Protein AF-A0A0Q4LDJ1-F1 (afdb_monomer)

Sequence (112 aa):
MRDAYGSGPLLEAIFQREPPQTLNAAVLAHIRARHAVDAANAENLIAAREPSPNEQYRLPPETLGYMLRGVFDGWRRAMDFTELAILTLGDRRLTPQARELLIASLERNVPA

pLDDT: mean 78.69, std 12.45, range [36.59, 90.88]

Nearest PDB structures (foldseek):
  4ijj-assembly1_A  TM=5.729E-01  e=2.687E+00  Pseudomonas aeruginosa UCBPP-PA14
  4j2c-assembly2_C  TM=2.439E-01  e=2.998E+00  Homo sapiens

Radius of gyration: 17.82 Å; Cα contacts (8 Å, |Δi|>4): 47; chains: 1; bounding box: 40×31×54 Å

Secondary structure (DSSP, 8-state):
---S-THHHHHHHHHTTSS--HHHHHHHHHHHHHHHHHHHHHHHHHHTTS--S-GGGSPPHHHHHHHHHHHHHHHHHHHHHHHHHHHHHSGGGS-HHHHHHHHHHHHHH---

Foldseek 3Di:
DDDPPVVLVVLCVLQVPDPNDVVSVVLSVVLVVLVVVLVVLVVVLVVLPPDDPDPVSNDDPVVNVVSVVVSVVSVLVSLLSVLVCCCPRSVVVDDPVRNVVSVVVNVVSPDD

Mean predicted aligned error: 8.94 Å

Solvent-accessible surface area (backbone atoms only — not comparable to full-atom values): 6724 Å² total; per-residue (Å²): 139,76,85,89,58,70,62,60,66,52,50,49,62,59,57,63,83,53,81,86,46,71,63,53,56,50,51,53,50,49,53,53,54,49,53,52,54,53,49,53,53,51,51,53,55,51,62,64,64,55,88,61,96,48,74,89,72,59,67,52,70,66,58,51,52,50,52,51,50,54,50,53,59,49,51,52,55,53,47,53,53,50,49,50,48,44,56,72,72,24,46,95,77,50,52,75,67,60,48,51,55,47,53,57,50,48,67,72,64,59,82,130

Structure (mmCIF, N/CA/C/O backbone):
data_AF-A0A0Q4LDJ1-F1
#
_entry.id   AF-A0A0Q4LDJ1-F1
#
loop_
_atom_site.group_PDB
_atom_site.id
_atom_site.type_symbol
_atom_site.label_atom_id
_atom_site.label_alt_id
_atom_site.label_comp_id
_atom_site.label_asym_id
_atom_site.label_entity_id
_atom_site.label_seq_id
_atom_site.pdbx_PDB_ins_code
_atom_site.Cartn_x
_atom_site.Cartn_y
_atom_site.Cartn_z
_atom_site.occupancy
_atom_site.B_iso_or_equiv
_atom_site.auth_seq_id
_atom_site.auth_comp_id
_atom_site.auth_asym_id
_atom_site.auth_atom_id
_atom_site.pdbx_PDB_model_num
ATOM 1 N N . MET A 1 1 ? 7.739 21.309 -4.168 1.00 36.59 1 MET A N 1
ATOM 2 C CA . MET A 1 1 ? 8.003 20.048 -3.450 1.00 36.59 1 MET A CA 1
ATOM 3 C C . MET A 1 1 ? 6.708 19.691 -2.741 1.00 36.59 1 MET A C 1
ATOM 5 O O . MET A 1 1 ? 6.356 20.356 -1.782 1.00 36.59 1 MET A O 1
ATOM 9 N N . ARG A 1 2 ? 5.897 18.842 -3.377 1.00 37.56 2 ARG A N 1
ATOM 10 C CA . ARG A 1 2 ? 4.488 18.589 -3.038 1.00 37.56 2 ARG A CA 1
ATOM 11 C C . ARG A 1 2 ? 4.438 17.360 -2.131 1.00 37.56 2 ARG A C 1
ATOM 13 O O . ARG A 1 2 ? 5.145 16.397 -2.409 1.00 37.56 2 ARG A O 1
ATOM 20 N N . ASP A 1 3 ? 3.655 17.434 -1.066 1.00 40.31 3 ASP A N 1
ATOM 21 C CA . ASP A 1 3 ? 3.592 16.473 0.036 1.00 40.31 3 ASP A CA 1
ATOM 22 C C . ASP A 1 3 ? 3.364 15.023 -0.421 1.00 40.31 3 ASP A C 1
ATOM 24 O O . ASP A 1 3 ? 2.236 14.572 -0.586 1.00 40.31 3 ASP A O 1
ATOM 28 N N . ALA A 1 4 ? 4.448 14.263 -0.572 1.00 41.94 4 ALA A N 1
ATOM 29 C CA . ALA A 1 4 ? 4.407 12.804 -0.685 1.00 41.94 4 ALA A CA 1
ATOM 30 C C . ALA A 1 4 ? 4.309 12.107 0.694 1.00 41.94 4 ALA A C 1
ATOM 32 O O . ALA A 1 4 ? 4.333 10.885 0.775 1.00 41.94 4 ALA A O 1
ATOM 33 N N . TYR A 1 5 ? 4.198 12.871 1.791 1.00 47.28 5 TYR A N 1
ATOM 34 C CA . TYR A 1 5 ? 4.435 12.387 3.160 1.00 47.28 5 TYR A CA 1
ATOM 35 C C . TYR A 1 5 ? 3.277 12.598 4.151 1.00 47.28 5 TYR A C 1
ATOM 37 O O . TYR A 1 5 ? 3.444 12.346 5.342 1.00 47.28 5 TYR A O 1
ATOM 45 N N . GLY A 1 6 ? 2.087 13.010 3.699 1.00 48.94 6 GLY A N 1
ATOM 46 C CA . GLY A 1 6 ? 0.969 13.348 4.597 1.00 48.94 6 GLY A CA 1
ATOM 47 C C . GLY A 1 6 ? 0.438 12.190 5.459 1.00 48.94 6 GLY A C 1
ATOM 48 O O . GLY A 1 6 ? -0.067 12.419 6.556 1.00 48.94 6 GLY A O 1
ATOM 49 N N . SER A 1 7 ? 0.591 10.941 5.011 1.00 57.72 7 SER A N 1
ATOM 50 C CA . SER A 1 7 ? 0.033 9.776 5.714 1.00 57.72 7 SER A CA 1
ATOM 51 C C . SER A 1 7 ? 0.856 9.339 6.928 1.00 57.72 7 SER A C 1
ATOM 53 O O . SER A 1 7 ? 0.29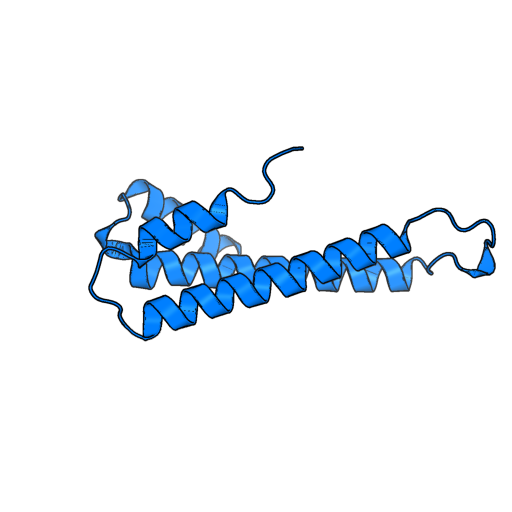6 8.819 7.887 1.00 57.72 7 SER A O 1
ATOM 55 N N . GLY A 1 8 ? 2.175 9.556 6.925 1.00 66.88 8 GLY A N 1
ATOM 56 C CA . GLY A 1 8 ? 3.063 9.108 8.007 1.00 66.88 8 GLY A CA 1
ATOM 57 C C . GLY A 1 8 ? 2.734 9.738 9.371 1.00 66.88 8 GLY A C 1
ATOM 58 O O . GLY A 1 8 ? 2.481 9.000 10.325 1.00 66.88 8 GLY A O 1
ATOM 59 N N . PRO A 1 9 ? 2.656 11.080 9.462 1.00 75.44 9 PRO A N 1
ATOM 60 C CA . PRO A 1 9 ? 2.317 11.781 10.702 1.00 75.44 9 PRO A CA 1
ATOM 61 C C . PRO A 1 9 ? 0.908 11.454 11.212 1.00 75.44 9 PRO A C 1
ATOM 63 O O . PRO A 1 9 ? 0.685 11.357 12.419 1.00 75.44 9 PRO A O 1
ATOM 66 N N . LEU A 1 10 ? -0.047 11.255 10.296 1.00 76.94 10 LEU A N 1
ATOM 67 C CA . LEU A 1 10 ? -1.425 10.914 10.641 1.00 76.94 10 LEU A CA 1
ATOM 68 C C . LEU A 1 10 ? -1.535 9.494 11.210 1.00 76.94 10 LEU A C 1
ATOM 70 O O . LEU A 1 10 ? -2.183 9.299 12.237 1.00 76.94 10 LEU A O 1
ATOM 74 N N . LEU A 1 11 ? -0.879 8.511 10.583 1.00 75.19 11 LEU A N 1
ATOM 75 C CA . LEU A 1 11 ? -0.851 7.137 11.085 1.00 75.19 11 LEU A CA 1
ATOM 76 C C . LEU A 1 11 ? -0.218 7.092 12.478 1.00 75.19 11 LEU A C 1
ATOM 78 O O . LEU A 1 11 ? -0.797 6.528 13.401 1.00 75.19 11 LEU A O 1
ATOM 82 N N . GLU A 1 12 ? 0.917 7.755 12.682 1.00 77.31 12 GLU A N 1
ATOM 83 C CA . GLU A 1 12 ? 1.537 7.835 14.007 1.00 77.31 12 GLU A CA 1
ATOM 84 C C . GLU A 1 12 ? 0.580 8.367 15.079 1.00 77.31 12 GLU A C 1
ATOM 86 O O . GLU A 1 12 ? 0.436 7.746 16.135 1.00 77.31 12 GLU A O 1
ATOM 91 N N . ALA A 1 13 ? -0.152 9.442 14.785 1.00 78.38 13 ALA A N 1
ATOM 92 C CA . ALA A 1 13 ? -1.148 9.990 15.700 1.00 78.38 13 ALA A CA 1
ATOM 93 C C . ALA A 1 13 ? -2.295 9.001 16.003 1.00 78.38 13 ALA A C 1
ATOM 95 O O . ALA A 1 13 ? -2.759 8.922 17.146 1.00 78.38 13 ALA A O 1
ATOM 96 N N . ILE A 1 14 ? -2.729 8.215 15.010 1.00 75.31 14 ILE A N 1
ATOM 97 C CA . ILE A 1 14 ? -3.764 7.182 15.173 1.00 75.31 14 ILE A CA 1
ATOM 98 C C . ILE A 1 14 ? -3.279 6.036 16.065 1.00 75.31 14 ILE A C 1
ATOM 100 O O . ILE A 1 14 ? -4.096 5.481 16.793 1.00 75.31 14 ILE A O 1
ATOM 104 N N . PHE A 1 15 ? -1.983 5.711 16.086 1.00 74.12 15 PHE A N 1
ATOM 105 C CA . PHE A 1 15 ? -1.453 4.523 16.771 1.00 74.12 15 PHE A CA 1
ATOM 106 C C . PHE A 1 15 ? -0.737 4.796 18.113 1.00 74.12 15 PHE A C 1
ATOM 108 O O . PHE A 1 15 ? -0.682 3.897 18.952 1.00 74.12 15 PHE A O 1
ATOM 115 N N . GLN A 1 16 ? -0.240 6.013 18.377 1.00 70.69 16 GLN A N 1
ATOM 116 C CA . GLN A 1 16 ? 0.614 6.324 19.546 1.00 70.69 16 GLN A CA 1
ATOM 117 C C . GLN A 1 16 ? -0.121 6.640 20.868 1.00 70.69 16 GLN A C 1
ATOM 119 O O . GLN A 1 16 ? 0.511 6.706 21.917 1.00 70.69 16 GLN A O 1
ATOM 124 N N . ARG A 1 17 ? -1.444 6.858 20.862 1.00 63.19 17 ARG A N 1
ATOM 125 C CA . ARG A 1 17 ? -2.177 7.405 22.031 1.00 63.19 17 ARG A CA 1
ATOM 126 C C . ARG A 1 17 ? -2.599 6.399 23.121 1.00 63.19 17 ARG A C 1
ATOM 128 O O . ARG A 1 17 ? -3.227 6.797 24.093 1.00 63.19 17 ARG A O 1
ATOM 135 N N . GLU A 1 18 ? -2.302 5.112 22.951 1.00 59.62 18 GLU A N 1
ATOM 136 C CA . GLU A 1 18 ? -2.479 4.062 23.977 1.00 59.62 18 GLU A CA 1
ATOM 137 C C . GLU A 1 18 ? -1.091 3.535 24.377 1.00 59.62 18 GLU A C 1
ATOM 139 O O . GLU A 1 18 ? -0.160 3.723 23.589 1.00 59.62 18 GLU A O 1
ATOM 144 N N . PRO A 1 19 ? -0.898 2.921 25.568 1.00 58.91 19 PRO A N 1
ATOM 145 C CA . PRO A 1 19 ? 0.415 2.395 25.954 1.00 58.91 19 PRO A CA 1
ATOM 146 C C . PRO A 1 19 ? 0.968 1.520 24.823 1.00 58.91 19 PRO A C 1
ATOM 148 O O . PRO A 1 19 ? 0.165 0.875 24.149 1.00 58.91 19 PRO A O 1
ATOM 151 N N . PRO A 1 20 ? 2.290 1.523 24.568 1.00 57.06 20 PRO A N 1
ATOM 152 C CA . PRO A 1 20 ? 2.874 0.958 23.357 1.00 57.06 20 PRO A CA 1
ATOM 153 C C . PRO A 1 20 ? 2.580 -0.539 23.280 1.00 57.06 20 PRO A C 1
ATOM 155 O O . PRO A 1 20 ? 3.309 -1.375 23.809 1.00 57.06 20 PRO A O 1
ATOM 158 N N . GLN A 1 21 ? 1.476 -0.878 22.623 1.00 67.19 21 GLN A N 1
ATOM 159 C CA . GLN A 1 21 ? 1.127 -2.246 22.314 1.00 67.19 21 GLN A CA 1
ATOM 160 C C . GLN A 1 21 ? 2.100 -2.677 21.224 1.00 67.19 21 GLN A C 1
ATOM 162 O O . GLN A 1 21 ? 2.182 -2.044 20.168 1.00 67.19 21 GLN A O 1
ATOM 167 N N . THR A 1 22 ? 2.860 -3.739 21.485 1.00 76.19 22 THR A N 1
ATOM 168 C CA . THR A 1 22 ? 3.862 -4.310 20.571 1.00 76.19 22 THR A CA 1
ATOM 169 C C . THR A 1 22 ? 3.316 -4.486 19.147 1.00 76.19 22 THR A C 1
ATOM 171 O O . THR A 1 22 ? 4.048 -4.300 18.178 1.00 76.19 22 THR A O 1
ATOM 174 N N . LEU A 1 23 ? 2.011 -4.750 19.018 1.00 79.00 23 LEU A N 1
ATOM 175 C CA . LEU A 1 23 ? 1.300 -4.846 17.746 1.00 79.00 23 LEU A CA 1
ATOM 176 C C . LEU A 1 23 ? 1.245 -3.517 16.970 1.00 79.00 23 LEU A C 1
ATOM 178 O O . LEU A 1 23 ? 1.563 -3.511 15.786 1.00 79.00 23 LEU A O 1
ATOM 182 N N . ASN A 1 24 ? 0.923 -2.388 17.609 1.00 79.69 24 ASN A N 1
ATOM 183 C CA . ASN A 1 24 ? 0.848 -1.082 16.936 1.00 79.69 24 ASN A CA 1
ATOM 184 C C . ASN A 1 24 ? 2.208 -0.670 16.365 1.00 79.69 24 ASN A C 1
ATOM 186 O O . ASN A 1 24 ? 2.301 -0.200 15.232 1.00 79.69 24 ASN A O 1
ATOM 190 N N . ALA A 1 25 ? 3.275 -0.884 17.139 1.00 80.56 25 ALA A N 1
ATOM 191 C CA . ALA A 1 25 ? 4.636 -0.607 16.694 1.00 80.56 25 ALA A CA 1
ATOM 192 C C . ALA A 1 25 ? 5.046 -1.512 15.519 1.00 80.56 25 ALA A C 1
ATOM 194 O O . ALA A 1 25 ? 5.615 -1.024 14.543 1.00 80.56 25 ALA A O 1
ATOM 195 N N . ALA A 1 26 ? 4.716 -2.807 15.580 1.00 84.06 26 ALA A N 1
ATOM 196 C CA . ALA A 1 26 ? 4.987 -3.754 14.500 1.00 84.06 26 ALA A CA 1
ATOM 197 C C . ALA A 1 26 ? 4.219 -3.406 13.213 1.00 84.06 26 ALA A C 1
ATOM 199 O O . ALA A 1 26 ? 4.792 -3.433 12.126 1.00 84.06 26 ALA A O 1
ATOM 200 N N . VAL A 1 27 ? 2.948 -3.018 13.333 1.00 85.12 27 VAL A N 1
ATOM 201 C CA . VAL A 1 27 ? 2.096 -2.609 12.207 1.00 85.12 27 VAL A CA 1
ATOM 202 C C . VAL A 1 27 ? 2.618 -1.326 11.562 1.00 85.12 27 VAL A C 1
ATOM 204 O O . VAL A 1 27 ? 2.789 -1.283 10.345 1.00 85.12 27 VAL A O 1
ATOM 207 N N . LEU A 1 28 ? 2.962 -0.308 12.358 1.00 83.69 28 LEU A N 1
ATOM 208 C CA . LEU A 1 28 ? 3.587 0.919 11.850 1.00 83.69 28 LEU A CA 1
ATOM 209 C C . LEU A 1 28 ? 4.915 0.634 11.140 1.00 83.69 28 LEU A C 1
ATOM 211 O O . LEU A 1 28 ? 5.173 1.185 10.069 1.00 83.69 28 LEU A O 1
ATOM 215 N N . ALA A 1 29 ? 5.759 -0.228 11.714 1.00 85.88 29 ALA A N 1
ATOM 216 C CA . ALA A 1 29 ? 7.016 -0.627 11.091 1.00 85.88 29 ALA A CA 1
ATOM 217 C C . ALA A 1 29 ? 6.780 -1.344 9.753 1.00 85.88 29 ALA A C 1
ATOM 219 O O . ALA A 1 29 ? 7.469 -1.050 8.777 1.00 85.88 29 ALA A O 1
ATOM 220 N N . HIS A 1 30 ? 5.774 -2.220 9.684 1.00 87.06 30 HIS A N 1
ATOM 221 C CA . HIS A 1 30 ? 5.402 -2.918 8.457 1.00 87.06 30 HIS A CA 1
ATOM 222 C C . HIS A 1 30 ? 4.931 -1.952 7.362 1.00 87.06 30 HIS A C 1
ATOM 224 O O . HIS A 1 30 ? 5.432 -2.014 6.240 1.00 87.06 30 HIS A O 1
ATOM 230 N N . ILE A 1 31 ? 4.037 -1.012 7.693 1.00 85.88 31 ILE A N 1
ATOM 231 C CA . ILE A 1 31 ? 3.545 0.005 6.747 1.00 85.88 31 ILE A CA 1
ATOM 232 C C . ILE A 1 31 ? 4.709 0.852 6.219 1.00 85.88 31 ILE A C 1
ATOM 234 O O . ILE A 1 31 ? 4.845 1.038 5.011 1.00 85.88 31 ILE A O 1
ATOM 238 N N . ARG A 1 32 ? 5.601 1.316 7.106 1.00 86.12 32 ARG A N 1
ATOM 239 C CA . ARG A 1 32 ? 6.785 2.097 6.710 1.00 86.12 32 ARG A CA 1
ATOM 240 C C . ARG A 1 32 ? 7.713 1.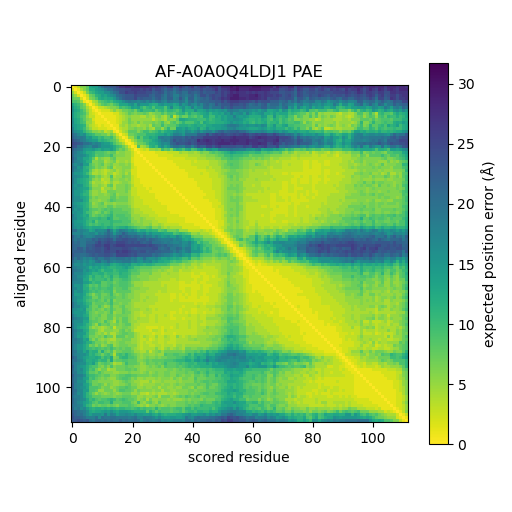313 5.787 1.00 86.12 32 ARG A C 1
ATOM 242 O O . ARG A 1 32 ? 8.134 1.843 4.762 1.00 86.12 32 ARG A O 1
ATOM 249 N N . ALA A 1 33 ? 8.015 0.061 6.129 1.00 87.69 33 ALA A N 1
ATOM 250 C CA . ALA A 1 33 ? 8.859 -0.795 5.302 1.00 87.69 33 ALA A CA 1
ATOM 251 C C . ALA A 1 33 ? 8.238 -1.009 3.915 1.00 87.69 33 ALA A C 1
ATOM 253 O O . ALA A 1 33 ? 8.941 -0.956 2.907 1.00 87.69 33 ALA A O 1
ATOM 254 N N . ARG A 1 34 ? 6.914 -1.188 3.849 1.00 87.50 34 ARG A N 1
ATOM 255 C CA . ARG A 1 34 ? 6.207 -1.359 2.582 1.00 87.50 34 ARG A CA 1
ATOM 256 C C . ARG A 1 34 ? 6.242 -0.096 1.726 1.00 87.50 34 ARG A C 1
ATOM 258 O O . ARG A 1 34 ? 6.611 -0.186 0.560 1.00 87.50 34 ARG A O 1
ATOM 265 N N . HIS A 1 35 ? 5.966 1.066 2.316 1.00 85.69 35 HIS A N 1
ATOM 266 C CA . HIS A 1 35 ? 6.074 2.349 1.620 1.00 85.69 35 HIS A CA 1
ATOM 267 C C . HIS A 1 35 ? 7.489 2.613 1.089 1.00 85.69 35 HIS A C 1
ATOM 269 O O . HIS A 1 35 ? 7.630 3.143 -0.008 1.00 85.69 35 HIS A O 1
ATOM 275 N N . ALA A 1 36 ? 8.537 2.215 1.817 1.00 88.75 36 ALA A N 1
ATOM 276 C CA . ALA A 1 36 ? 9.914 2.346 1.340 1.00 88.75 36 ALA A CA 1
ATOM 277 C C . ALA A 1 36 ? 10.190 1.467 0.105 1.00 88.75 36 ALA A C 1
ATOM 279 O O . ALA A 1 36 ? 10.794 1.932 -0.859 1.00 88.75 36 ALA A O 1
ATOM 280 N N . VAL A 1 37 ? 9.708 0.218 0.102 1.00 88.75 37 VAL A N 1
ATOM 281 C CA . VAL A 1 37 ? 9.797 -0.676 -1.069 1.00 88.75 37 VAL A CA 1
ATOM 282 C C . VAL A 1 37 ? 9.025 -0.101 -2.258 1.00 88.75 37 VAL A C 1
ATOM 284 O O . VAL A 1 37 ? 9.516 -0.106 -3.384 1.00 88.75 37 VAL A O 1
ATOM 287 N N . ASP A 1 38 ? 7.828 0.417 -2.009 1.00 86.81 38 ASP A N 1
ATOM 288 C CA . ASP A 1 38 ? 6.972 1.010 -3.032 1.00 86.81 38 ASP A CA 1
ATOM 289 C C . ASP A 1 38 ? 7.590 2.281 -3.640 1.00 86.81 38 ASP A C 1
ATOM 291 O O . ASP A 1 38 ? 7.534 2.461 -4.858 1.00 86.81 38 ASP A O 1
ATOM 295 N N . ALA A 1 39 ? 8.235 3.118 -2.820 1.00 88.44 39 ALA A N 1
ATOM 296 C CA . ALA A 1 39 ? 8.996 4.280 -3.272 1.00 88.44 39 ALA A CA 1
ATOM 297 C C . ALA A 1 39 ? 10.200 3.868 -4.134 1.00 88.44 39 ALA A C 1
ATOM 299 O O . ALA A 1 39 ? 10.349 4.377 -5.242 1.00 88.44 39 ALA A O 1
ATOM 300 N N . ALA A 1 40 ? 10.989 2.881 -3.695 1.00 88.56 40 ALA A N 1
ATOM 301 C CA . ALA A 1 40 ? 12.119 2.367 -4.471 1.00 88.56 40 ALA A CA 1
ATOM 302 C C . ALA A 1 40 ? 11.677 1.792 -5.830 1.00 88.56 40 ALA A C 1
ATOM 304 O O . ALA A 1 40 ? 12.323 2.012 -6.854 1.00 88.56 40 ALA A O 1
ATOM 305 N N . ASN A 1 41 ? 10.539 1.091 -5.883 1.00 86.38 41 ASN A N 1
ATOM 306 C CA . ASN A 1 41 ? 9.997 0.592 -7.148 1.00 86.38 41 ASN A CA 1
ATOM 307 C C . ASN A 1 41 ? 9.527 1.727 -8.077 1.00 86.38 41 ASN A C 1
ATOM 309 O O . ASN A 1 41 ? 9.687 1.627 -9.295 1.00 86.38 41 ASN A O 1
ATOM 313 N N . ALA A 1 42 ? 8.967 2.805 -7.522 1.00 86.88 42 ALA A N 1
ATOM 314 C CA . ALA A 1 42 ? 8.596 3.991 -8.288 1.00 86.88 42 ALA A CA 1
ATOM 315 C C . ALA A 1 42 ? 9.830 4.727 -8.837 1.00 86.88 42 ALA A C 1
ATOM 317 O O . ALA A 1 42 ? 9.840 5.119 -10.002 1.00 86.88 42 ALA A O 1
ATOM 318 N N . GLU A 1 43 ? 10.890 4.857 -8.039 1.00 88.44 43 GLU A N 1
ATOM 319 C CA . GLU A 1 43 ? 12.175 5.419 -8.470 1.00 88.44 43 GLU A CA 1
ATOM 320 C C . GLU A 1 43 ? 12.796 4.590 -9.601 1.00 88.44 43 GLU A C 1
ATOM 322 O O . GLU A 1 43 ? 13.202 5.150 -10.619 1.00 88.44 43 GLU A O 1
ATOM 327 N N . ASN A 1 44 ? 12.764 3.258 -9.493 1.00 86.31 44 ASN A N 1
ATOM 328 C CA . ASN A 1 44 ? 13.210 2.361 -10.561 1.00 86.31 44 ASN A CA 1
ATOM 329 C C . ASN A 1 44 ? 12.420 2.567 -11.864 1.00 86.31 44 ASN A C 1
ATOM 331 O O . ASN A 1 44 ? 13.006 2.534 -12.944 1.00 86.31 44 ASN A O 1
ATOM 335 N N . LEU A 1 45 ? 11.104 2.805 -11.787 1.00 87.25 45 LEU A N 1
ATOM 336 C CA . LEU A 1 45 ? 10.268 3.134 -12.951 1.00 87.25 45 LEU A CA 1
ATOM 337 C C . LEU A 1 45 ? 10.600 4.500 -13.568 1.00 87.25 45 LEU A C 1
ATOM 339 O O . LEU A 1 45 ? 10.496 4.660 -14.786 1.00 87.25 45 LEU A O 1
ATOM 343 N N . ILE A 1 46 ? 10.962 5.486 -12.746 1.00 86.50 46 ILE A N 1
ATOM 344 C CA . ILE A 1 46 ? 11.378 6.813 -13.215 1.00 86.50 46 ILE A CA 1
ATOM 345 C C . ILE A 1 46 ? 12.728 6.703 -13.928 1.00 86.50 46 ILE A C 1
ATOM 347 O O . ILE A 1 46 ? 12.833 7.132 -15.075 1.00 86.50 46 ILE A O 1
ATOM 351 N N . ALA A 1 47 ? 13.712 6.052 -13.303 1.00 84.00 47 ALA A N 1
ATOM 352 C CA . ALA A 1 47 ? 15.039 5.825 -13.878 1.00 84.00 47 ALA A CA 1
ATOM 353 C C . ALA A 1 47 ? 14.964 5.044 -15.202 1.00 84.00 47 ALA A C 1
ATOM 355 O O . ALA A 1 47 ? 15.604 5.395 -16.187 1.00 84.00 47 ALA A O 1
ATOM 356 N N . ALA A 1 48 ? 14.092 4.036 -15.259 1.00 81.06 48 ALA A N 1
ATOM 357 C CA . ALA A 1 48 ? 13.751 3.272 -16.458 1.00 81.06 48 ALA A CA 1
ATOM 358 C C . ALA A 1 48 ? 13.236 4.124 -17.639 1.00 81.06 48 ALA A C 1
ATOM 360 O O . ALA A 1 48 ? 13.287 3.686 -18.791 1.00 81.06 48 ALA A O 1
ATOM 361 N N . ARG A 1 49 ? 12.691 5.315 -17.369 1.00 74.25 49 ARG A N 1
ATOM 362 C CA . ARG A 1 49 ? 12.130 6.229 -18.374 1.00 74.25 49 ARG A CA 1
ATOM 363 C C . ARG A 1 49 ? 13.048 7.387 -18.738 1.00 74.25 49 ARG A C 1
ATOM 365 O O . ARG A 1 49 ? 12.705 8.120 -19.669 1.00 74.25 49 ARG A O 1
ATOM 372 N N . GLU A 1 50 ? 14.165 7.576 -18.040 1.00 77.62 50 GLU A N 1
ATOM 373 C CA . GLU A 1 50 ? 15.089 8.649 -18.381 1.00 77.62 50 GLU A CA 1
ATOM 374 C C . GLU A 1 50 ? 15.656 8.440 -19.797 1.00 77.62 50 GLU A C 1
ATOM 376 O O . GLU A 1 50 ? 15.995 7.316 -20.181 1.00 77.62 50 GLU A O 1
ATOM 381 N N . PRO A 1 51 ? 15.709 9.501 -20.622 1.00 66.31 51 PRO A N 1
ATOM 382 C CA . PRO A 1 51 ? 16.170 9.392 -21.996 1.00 66.31 51 PRO A CA 1
ATOM 383 C C . PRO A 1 51 ? 17.652 9.003 -22.024 1.00 66.31 51 PRO A C 1
ATOM 385 O O . PRO A 1 51 ? 18.527 9.813 -21.727 1.00 66.31 51 PRO A O 1
ATOM 388 N N . SER A 1 52 ? 17.936 7.760 -22.417 1.00 67.88 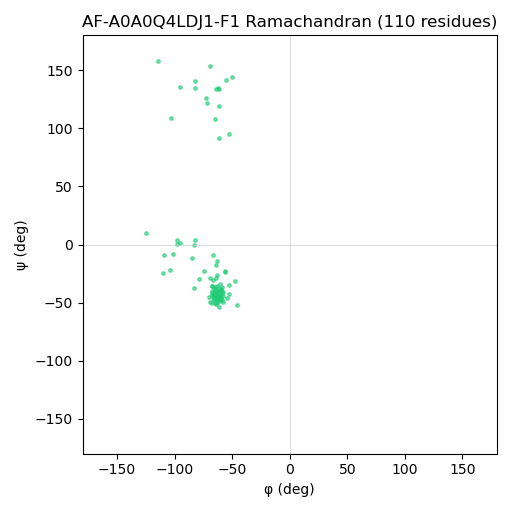52 SER A N 1
ATOM 389 C CA . SER A 1 52 ? 19.294 7.323 -22.732 1.00 67.88 52 SER A CA 1
ATOM 390 C C . SER A 1 52 ? 19.645 7.729 -24.168 1.00 67.88 52 SER A C 1
ATOM 392 O O . SER A 1 52 ? 18.840 7.489 -25.073 1.00 67.88 52 SER A O 1
ATOM 394 N N . PRO A 1 53 ? 20.839 8.299 -24.419 1.00 65.62 53 PRO A N 1
ATOM 395 C CA . PRO A 1 53 ? 21.304 8.609 -25.773 1.00 65.62 53 PRO A CA 1
ATOM 396 C C . PRO A 1 53 ? 21.489 7.355 -26.645 1.00 65.62 53 PRO A C 1
ATOM 398 O O . PRO A 1 53 ? 21.584 7.466 -27.864 1.00 65.62 53 PRO A O 1
ATOM 401 N N . ASN A 1 54 ? 21.503 6.164 -26.039 1.00 69.12 54 ASN A N 1
ATOM 402 C CA . ASN A 1 54 ? 21.574 4.891 -26.740 1.00 69.12 54 ASN A CA 1
ATOM 403 C C . ASN A 1 54 ? 20.190 4.223 -26.770 1.00 69.12 54 ASN A C 1
ATOM 405 O O . ASN A 1 54 ? 19.738 3.674 -25.763 1.00 69.12 54 ASN A O 1
ATOM 409 N N . GLU A 1 55 ? 19.553 4.189 -27.945 1.00 64.81 55 GLU A N 1
ATOM 410 C CA . GLU A 1 55 ? 18.245 3.539 -28.162 1.00 64.81 55 GLU A CA 1
ATOM 411 C C . GLU A 1 55 ? 18.225 2.051 -27.765 1.00 64.81 55 GLU A C 1
ATOM 413 O O . GLU A 1 55 ? 17.176 1.524 -27.402 1.00 64.81 55 GLU A O 1
ATOM 418 N N . GLN A 1 56 ? 19.389 1.393 -27.739 1.00 62.12 56 GLN A N 1
ATOM 419 C CA . GLN A 1 56 ? 19.566 0.008 -27.281 1.00 62.12 56 GLN A CA 1
ATOM 420 C C . GLN A 1 56 ? 19.255 -0.207 -25.787 1.00 62.12 56 GLN A C 1
ATOM 422 O O . GLN A 1 56 ? 19.034 -1.341 -25.375 1.00 62.12 56 GLN A O 1
ATOM 427 N N . TYR A 1 57 ? 19.217 0.858 -24.976 1.00 64.06 57 TYR A N 1
ATOM 428 C CA . TYR A 1 57 ? 18.888 0.793 -23.544 1.00 64.06 57 TYR A CA 1
ATOM 429 C C . TYR A 1 57 ? 17.428 1.148 -23.246 1.00 64.06 57 TYR A C 1
ATOM 431 O O . TYR A 1 57 ? 17.032 1.215 -22.081 1.00 64.06 57 TYR A O 1
ATOM 439 N N . ARG A 1 58 ? 16.608 1.387 -24.276 1.00 72.50 58 ARG A N 1
ATOM 440 C CA . ARG A 1 58 ? 15.188 1.676 -24.088 1.00 72.50 58 ARG A CA 1
ATOM 441 C C . ARG A 1 58 ? 14.463 0.394 -23.682 1.00 72.50 58 ARG A C 1
ATOM 443 O O . ARG A 1 58 ? 14.553 -0.621 -24.369 1.00 72.50 58 ARG A O 1
ATOM 450 N N . LEU A 1 59 ? 13.742 0.436 -22.562 1.00 78.62 59 LEU A N 1
ATOM 451 C CA . LEU A 1 59 ? 13.011 -0.728 -22.066 1.00 78.62 59 LEU A CA 1
ATOM 452 C C . LEU A 1 59 ? 11.949 -1.195 -23.072 1.00 78.62 59 LEU A C 1
ATOM 454 O O . LEU A 1 59 ? 11.165 -0.363 -23.545 1.00 78.62 59 LEU A O 1
ATOM 458 N N . PRO A 1 60 ? 11.867 -2.510 -23.347 1.00 85.94 60 PRO A N 1
ATOM 459 C CA . PRO A 1 60 ? 10.770 -3.073 -24.115 1.00 85.94 60 PRO A CA 1
ATOM 460 C C . PRO A 1 60 ? 9.415 -2.716 -23.480 1.00 85.94 60 PRO A C 1
ATOM 462 O O . PRO A 1 60 ? 9.301 -2.726 -22.244 1.00 85.94 60 PRO A O 1
ATOM 465 N N . PRO A 1 61 ? 8.377 -2.420 -24.283 1.00 84.75 61 PRO A N 1
ATOM 466 C CA . PRO A 1 61 ? 7.038 -2.109 -23.781 1.00 84.75 61 PRO A CA 1
ATOM 467 C C . PRO A 1 61 ? 6.477 -3.170 -22.826 1.00 84.75 61 PRO A C 1
ATOM 469 O O . PRO A 1 61 ? 5.805 -2.835 -21.851 1.00 84.75 61 PRO A O 1
ATOM 472 N N . GLU A 1 62 ? 6.788 -4.442 -23.064 1.00 89.25 62 GLU A N 1
ATOM 473 C CA . GLU A 1 62 ? 6.355 -5.579 -22.253 1.00 89.25 62 GLU A CA 1
ATOM 474 C C . GLU A 1 62 ? 6.983 -5.531 -20.857 1.00 89.25 62 GLU A C 1
ATOM 476 O O . GLU A 1 62 ? 6.289 -5.702 -19.852 1.00 89.25 62 GLU A O 1
ATOM 481 N N . THR A 1 63 ? 8.283 -5.228 -20.783 1.00 88.25 63 THR A N 1
ATOM 482 C CA . THR A 1 63 ? 9.014 -5.074 -19.519 1.00 88.25 63 THR A CA 1
ATOM 483 C C . THR A 1 63 ? 8.473 -3.892 -18.725 1.00 88.25 63 THR A C 1
ATOM 485 O O . THR A 1 63 ? 8.225 -4.015 -17.525 1.00 88.25 63 THR A O 1
ATOM 488 N N . LEU A 1 64 ? 8.203 -2.765 -19.391 1.00 87.25 64 LEU A N 1
ATOM 489 C CA . LEU A 1 64 ? 7.571 -1.611 -18.754 1.00 87.25 64 LEU A CA 1
ATOM 490 C C . LEU A 1 64 ? 6.170 -1.959 -18.225 1.00 87.25 64 LEU A C 1
ATOM 492 O O . LEU A 1 64 ? 5.833 -1.608 -17.095 1.00 87.25 64 LEU A O 1
ATOM 496 N N . GLY A 1 65 ? 5.366 -2.679 -19.011 1.00 89.81 65 GLY A N 1
ATOM 497 C CA . GLY A 1 65 ? 4.044 -3.149 -18.596 1.00 89.81 65 GLY A CA 1
ATOM 498 C C . GLY A 1 65 ? 4.101 -4.069 -17.373 1.00 89.81 65 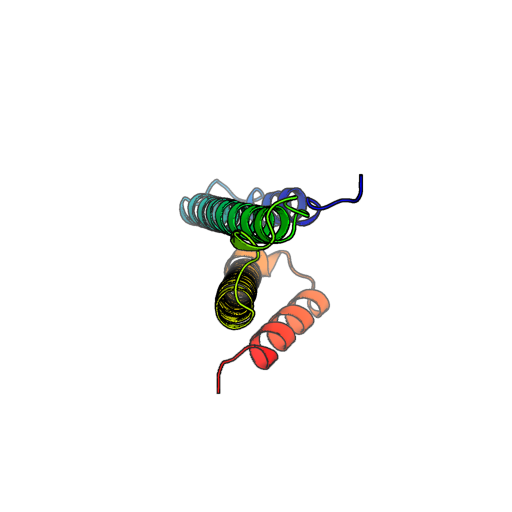GLY A C 1
ATOM 499 O O . GLY A 1 65 ? 3.283 -3.935 -16.461 1.00 89.81 65 GLY A O 1
ATOM 500 N N . TYR A 1 66 ? 5.093 -4.960 -17.315 1.00 90.19 66 TYR A N 1
ATOM 501 C CA . TYR A 1 66 ? 5.332 -5.825 -16.160 1.00 90.19 66 TYR A CA 1
ATOM 502 C C . TYR A 1 66 ? 5.710 -5.025 -14.904 1.00 90.19 66 TYR A C 1
ATOM 504 O O . TYR A 1 66 ? 5.111 -5.232 -13.847 1.00 90.19 66 TYR A O 1
ATOM 512 N N . MET A 1 67 ? 6.640 -4.072 -15.019 1.00 89.25 67 MET A N 1
ATOM 513 C CA . MET A 1 67 ? 7.051 -3.220 -13.896 1.00 89.25 67 MET A CA 1
ATOM 514 C C . MET A 1 67 ? 5.888 -2.368 -13.370 1.00 89.25 67 MET A C 1
ATOM 516 O O . MET A 1 67 ? 5.676 -2.299 -12.161 1.00 89.25 67 MET A O 1
ATOM 520 N N . LEU A 1 68 ? 5.093 -1.772 -14.267 1.00 90.88 68 LEU A N 1
ATOM 521 C CA . LEU A 1 68 ? 3.909 -0.992 -13.896 1.00 90.88 68 LEU A CA 1
ATOM 522 C C . LEU A 1 68 ? 2.888 -1.843 -13.141 1.00 90.88 68 LEU A C 1
ATOM 524 O O . LEU A 1 68 ? 2.403 -1.425 -12.092 1.00 90.88 68 LEU A O 1
ATOM 528 N N . ARG A 1 69 ? 2.591 -3.050 -13.638 1.00 90.88 69 ARG A N 1
ATOM 529 C CA . ARG A 1 69 ? 1.681 -3.976 -12.955 1.00 90.88 69 ARG A CA 1
ATOM 530 C C . ARG A 1 69 ? 2.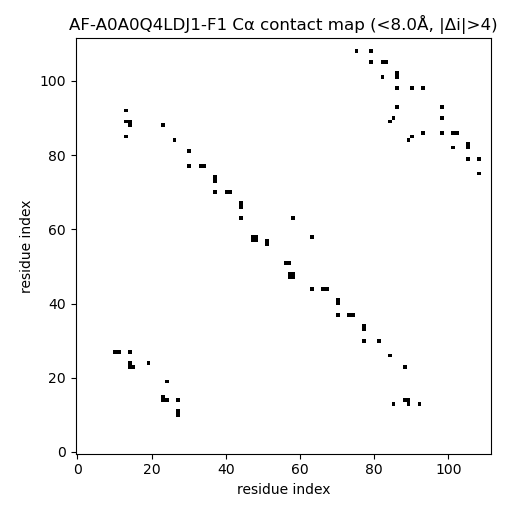188 -4.308 -11.552 1.00 90.88 69 ARG A C 1
ATOM 532 O O . ARG A 1 69 ? 1.436 -4.171 -10.595 1.00 90.88 69 ARG A O 1
ATOM 539 N N . GLY A 1 70 ? 3.473 -4.646 -11.423 1.00 88.75 70 GLY A N 1
ATOM 540 C CA . GLY A 1 70 ? 4.093 -4.938 -10.131 1.00 88.75 70 GLY A CA 1
ATOM 541 C C . GLY A 1 70 ? 3.989 -3.783 -9.131 1.00 88.75 70 GLY A C 1
ATOM 542 O O . GLY A 1 70 ? 3.682 -4.017 -7.962 1.00 88.75 70 GLY A O 1
ATOM 543 N N . VAL A 1 71 ? 4.178 -2.543 -9.590 1.00 89.44 71 VAL A N 1
ATOM 544 C CA . VAL A 1 71 ? 4.039 -1.343 -8.751 1.00 89.44 71 VAL A CA 1
ATOM 545 C C . VAL A 1 71 ? 2.595 -1.119 -8.320 1.00 89.44 71 VAL A C 1
ATOM 547 O O . VAL A 1 71 ? 2.336 -1.002 -7.124 1.00 89.44 71 VAL A O 1
ATOM 550 N N . PHE A 1 72 ? 1.639 -1.132 -9.250 1.00 89.88 72 PHE A N 1
ATOM 551 C CA .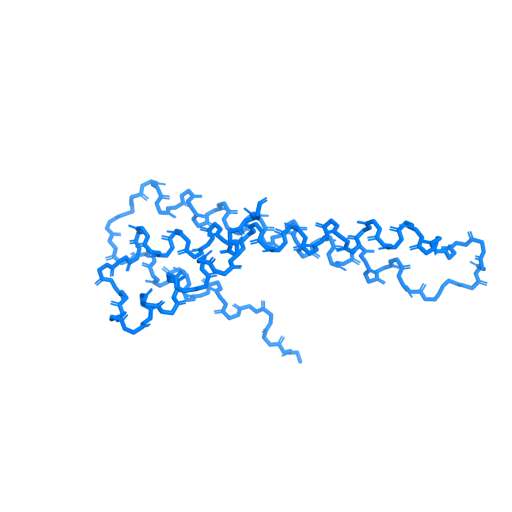 PHE A 1 72 ? 0.232 -0.917 -8.904 1.00 89.88 72 PHE A CA 1
ATOM 552 C C . PHE A 1 72 ? -0.331 -2.020 -7.999 1.00 89.88 72 PHE A C 1
ATOM 554 O O . PHE A 1 72 ? -1.061 -1.728 -7.053 1.00 89.88 72 PHE A O 1
ATOM 561 N N . ASP A 1 73 ? 0.038 -3.280 -8.235 1.00 89.25 73 ASP A N 1
ATOM 562 C CA . ASP A 1 73 ? -0.351 -4.400 -7.372 1.00 89.25 73 ASP A CA 1
ATOM 563 C C . ASP A 1 73 ? 0.348 -4.335 -6.006 1.00 89.25 73 ASP A C 1
ATOM 565 O O . ASP A 1 73 ? -0.172 -4.819 -4.997 1.00 89.25 73 ASP A O 1
ATOM 569 N N . GLY A 1 74 ? 1.547 -3.750 -5.955 1.00 86.56 74 GLY A N 1
ATOM 570 C CA . GLY A 1 74 ? 2.251 -3.437 -4.719 1.00 86.56 74 GLY A CA 1
ATOM 571 C C . GLY A 1 74 ? 1.491 -2.421 -3.871 1.00 86.56 74 GLY A C 1
ATOM 572 O O . GLY A 1 74 ? 1.213 -2.710 -2.704 1.00 86.56 74 GLY A O 1
ATOM 573 N N . TRP A 1 75 ? 1.089 -1.309 -4.493 1.00 88.88 75 TRP A N 1
ATOM 574 C CA . TRP A 1 75 ? 0.355 -0.212 -3.861 1.00 88.88 75 TRP A CA 1
ATOM 575 C C . TRP A 1 75 ? -1.042 -0.615 -3.401 1.00 88.88 75 TRP A C 1
ATOM 577 O O . TRP A 1 75 ? -1.407 -0.287 -2.276 1.00 88.88 75 TRP A O 1
ATOM 587 N N . ARG A 1 76 ? -1.817 -1.359 -4.209 1.00 87.62 76 ARG A N 1
ATOM 588 C CA . ARG A 1 76 ? -3.152 -1.829 -3.780 1.00 87.62 76 ARG A CA 1
ATOM 589 C C . ARG A 1 76 ? -3.072 -2.658 -2.503 1.00 87.62 76 ARG A C 1
ATOM 591 O O . ARG A 1 76 ? -3.721 -2.322 -1.523 1.00 87.62 76 ARG A O 1
ATOM 598 N N . ARG A 1 77 ? -2.173 -3.648 -2.465 1.00 85.44 77 ARG A N 1
ATOM 599 C CA . ARG A 1 77 ? -1.965 -4.478 -1.266 1.00 85.44 77 ARG A CA 1
ATOM 600 C C . ARG A 1 77 ? -1.540 -3.661 -0.043 1.00 85.44 77 ARG A C 1
ATOM 602 O O . ARG A 1 77 ? -1.955 -3.974 1.068 1.00 85.44 77 ARG A O 1
ATOM 609 N N . ALA A 1 78 ? -0.703 -2.640 -0.234 1.00 87.56 78 ALA A N 1
ATOM 610 C CA . ALA A 1 78 ? -0.277 -1.760 0.852 1.00 87.56 78 ALA A CA 1
ATOM 611 C C . ALA A 1 78 ? -1.440 -0.910 1.394 1.00 87.56 78 ALA A C 1
ATOM 613 O O . ALA A 1 78 ? -1.564 -0.752 2.611 1.00 87.56 78 ALA A O 1
ATOM 614 N N . MET A 1 79 ? -2.303 -0.403 0.507 1.00 86.75 79 MET A N 1
ATOM 615 C CA . MET A 1 79 ? -3.507 0.343 0.881 1.00 86.75 79 MET A CA 1
ATOM 616 C C . MET A 1 79 ? -4.491 -0.544 1.643 1.00 86.75 79 MET A C 1
ATOM 618 O O . MET A 1 79 ? -4.841 -0.188 2.764 1.00 86.75 79 MET A O 1
ATOM 622 N N . ASP A 1 80 ? -4.837 -1.725 1.122 1.00 86.19 80 ASP A N 1
ATOM 623 C CA . ASP A 1 80 ? -5.791 -2.635 1.774 1.00 86.19 80 ASP A CA 1
ATOM 624 C C . ASP A 1 80 ? -5.327 -3.027 3.185 1.00 86.19 80 ASP A C 1
ATOM 626 O O . ASP A 1 80 ? -6.090 -2.984 4.151 1.00 86.19 80 ASP A O 1
ATOM 630 N N . PHE A 1 81 ? -4.036 -3.350 3.338 1.00 87.38 81 PHE A N 1
ATOM 631 C CA . PHE A 1 81 ? -3.461 -3.645 4.649 1.00 87.38 81 PHE A CA 1
ATOM 632 C C . PHE A 1 81 ? -3.541 -2.442 5.599 1.00 87.38 81 PHE A C 1
ATOM 634 O O . PHE A 1 81 ? -3.879 -2.597 6.772 1.00 87.38 81 PHE A O 1
ATOM 641 N N . THR A 1 82 ? -3.234 -1.241 5.106 1.00 86.62 82 THR A N 1
ATOM 642 C CA . THR A 1 82 ? -3.257 -0.016 5.917 1.00 86.62 82 THR A CA 1
ATOM 643 C C . THR A 1 82 ? -4.679 0.341 6.350 1.00 86.62 82 THR A C 1
ATOM 645 O O . THR A 1 82 ? -4.894 0.674 7.513 1.00 86.62 82 THR A O 1
ATOM 648 N N . GLU A 1 83 ? -5.660 0.225 5.456 1.00 86.50 83 GLU A N 1
ATOM 649 C CA . GLU A 1 83 ? -7.075 0.464 5.757 1.00 86.50 83 GLU A CA 1
ATOM 650 C C . GLU A 1 83 ? -7.600 -0.533 6.803 1.00 86.50 83 GLU A C 1
ATOM 652 O O . GLU A 1 83 ? -8.217 -0.123 7.791 1.00 86.50 83 GLU A O 1
ATOM 657 N N . LEU A 1 84 ? -7.272 -1.824 6.664 1.00 83.88 84 LEU A N 1
ATOM 658 C CA . LEU A 1 84 ? -7.584 -2.847 7.668 1.00 83.88 84 LEU A CA 1
ATOM 659 C C . LEU A 1 84 ? -6.917 -2.558 9.016 1.00 83.88 84 LEU A C 1
ATOM 661 O O . LEU A 1 84 ? -7.556 -2.686 10.062 1.00 83.88 84 LEU A O 1
ATOM 665 N N . ALA A 1 85 ? -5.650 -2.144 9.019 1.00 85.75 85 ALA A N 1
ATOM 666 C CA . ALA A 1 85 ? -4.935 -1.782 10.239 1.00 85.75 85 ALA A CA 1
ATOM 667 C C . ALA A 1 85 ? -5.597 -0.593 10.954 1.00 85.75 85 ALA A C 1
ATOM 669 O O . ALA A 1 85 ? -5.777 -0.625 12.171 1.00 85.75 85 ALA A O 1
ATOM 670 N N . ILE A 1 86 ? -6.010 0.437 10.210 1.00 84.12 86 ILE A N 1
ATOM 671 C CA . ILE A 1 86 ? -6.726 1.590 10.767 1.00 84.12 86 ILE A CA 1
ATOM 672 C C . ILE A 1 86 ? -8.080 1.159 11.346 1.00 84.12 86 ILE A C 1
ATOM 674 O O . ILE A 1 86 ? -8.410 1.553 12.463 1.00 84.12 86 ILE A O 1
ATOM 678 N N . LEU A 1 87 ? -8.848 0.330 10.635 1.00 83.19 87 LEU A N 1
ATOM 679 C CA . LEU A 1 87 ? -10.153 -0.141 11.109 1.00 83.19 87 LEU A CA 1
ATOM 680 C C . LEU A 1 87 ? -10.059 -1.031 12.350 1.00 83.19 87 LEU A C 1
ATOM 682 O O . LEU A 1 87 ? -10.925 -0.957 13.214 1.00 83.19 87 LEU A O 1
ATOM 686 N N . THR A 1 88 ? -9.035 -1.879 12.442 1.00 80.25 88 THR A N 1
ATOM 687 C CA . THR A 1 88 ? -8.901 -2.863 13.529 1.00 80.25 88 THR A CA 1
ATOM 688 C C . THR A 1 88 ? -8.286 -2.272 14.793 1.00 80.25 88 THR A C 1
ATOM 690 O O . THR A 1 88 ? -8.704 -2.613 15.896 1.00 80.25 88 THR A O 1
ATOM 693 N N . LEU A 1 89 ? -7.311 -1.373 14.650 1.00 80.19 89 LEU A N 1
ATOM 694 C CA . LEU A 1 89 ? -6.522 -0.852 15.772 1.00 80.19 89 LEU A CA 1
ATOM 695 C C . LEU A 1 89 ? -6.837 0.615 16.089 1.00 80.19 89 LEU A C 1
ATOM 697 O O . LEU A 1 89 ? -6.644 1.068 17.216 1.00 80.19 89 LEU A O 1
ATOM 701 N N . GLY A 1 90 ? -7.338 1.362 15.106 1.00 75.50 90 GLY A N 1
ATOM 702 C CA . GLY A 1 90 ? -7.765 2.752 15.244 1.00 75.50 90 GLY A CA 1
ATOM 703 C C . GLY A 1 90 ? -9.260 2.920 15.512 1.00 75.50 90 GLY A C 1
ATOM 704 O O . GLY A 1 90 ? -9.702 4.056 15.650 1.00 75.50 90 GLY A O 1
ATOM 705 N N . ASP A 1 91 ? -10.030 1.831 15.615 1.00 76.31 91 ASP A N 1
ATOM 706 C CA . ASP A 1 91 ? -11.500 1.837 15.632 1.00 76.31 91 ASP A CA 1
ATOM 707 C C . ASP A 1 91 ? -12.113 2.902 16.552 1.00 76.31 91 ASP A C 1
ATOM 709 O O . ASP A 1 91 ? -12.888 3.759 16.135 1.00 76.31 91 ASP A O 1
ATOM 713 N N . ARG A 1 92 ? -11.672 2.918 17.815 1.00 79.38 92 ARG A N 1
ATOM 714 C CA . ARG A 1 92 ? -12.192 3.820 18.857 1.00 79.38 92 ARG A 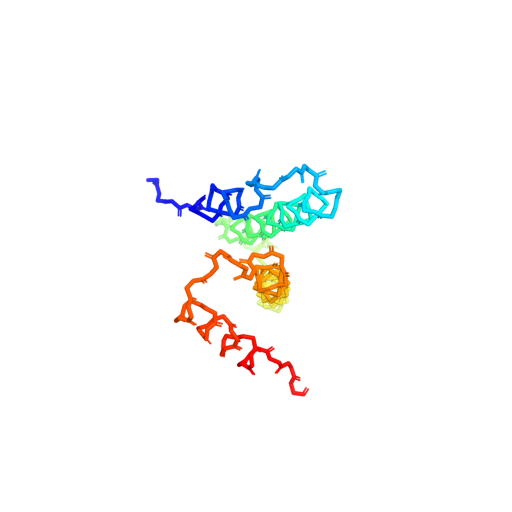CA 1
ATOM 715 C C . ARG A 1 92 ? -11.877 5.299 18.599 1.00 79.38 92 ARG A C 1
ATOM 717 O O . ARG A 1 92 ? -12.346 6.158 19.341 1.00 79.38 92 ARG A O 1
ATOM 724 N N . ARG A 1 93 ? -11.033 5.590 17.608 1.00 79.88 93 ARG A N 1
ATOM 725 C CA . ARG A 1 93 ? -10.555 6.928 17.230 1.00 79.88 93 ARG A CA 1
ATOM 726 C C . ARG A 1 93 ? -11.137 7.394 15.899 1.00 79.88 93 ARG A C 1
ATOM 728 O O . ARG A 1 93 ? -10.947 8.555 15.544 1.00 79.88 93 ARG A O 1
ATOM 735 N N . LEU A 1 94 ? -11.827 6.521 15.169 1.00 81.75 94 LEU A N 1
ATOM 736 C CA . LEU A 1 94 ? -12.478 6.878 13.919 1.00 81.75 94 LEU A CA 1
ATOM 737 C C . LEU A 1 94 ? -13.834 7.517 14.197 1.00 81.75 94 LEU A C 1
ATOM 739 O O . LEU A 1 94 ? -14.591 7.081 15.064 1.00 81.75 94 LEU A O 1
ATOM 743 N N . THR A 1 95 ? -14.168 8.545 13.421 1.00 87.00 95 THR A N 1
ATOM 744 C CA . THR A 1 95 ? -15.560 8.984 13.341 1.00 87.00 95 THR A CA 1
ATOM 745 C C . THR A 1 95 ? -16.378 7.914 12.606 1.00 87.00 95 THR A C 1
ATOM 747 O O . THR A 1 95 ? -15.823 7.208 11.757 1.00 87.00 95 THR A O 1
ATOM 750 N N . PRO A 1 96 ? -17.695 7.802 12.862 1.00 87.00 96 PRO A N 1
ATOM 751 C CA . PRO A 1 96 ? -18.550 6.850 12.149 1.00 87.00 96 PRO A CA 1
ATOM 752 C C . PRO A 1 96 ? -18.436 6.980 10.623 1.00 87.00 96 PRO A C 1
ATOM 754 O O . PRO A 1 96 ? -18.251 5.990 9.924 1.00 87.00 96 PRO A O 1
ATOM 757 N N . GLN A 1 97 ? -18.409 8.216 10.119 1.00 87.12 97 GLN A N 1
ATOM 758 C CA . GLN A 1 97 ? -18.256 8.501 8.693 1.00 87.12 97 GLN A CA 1
ATOM 759 C C . GLN A 1 97 ? -16.895 8.046 8.136 1.00 87.12 97 GLN A C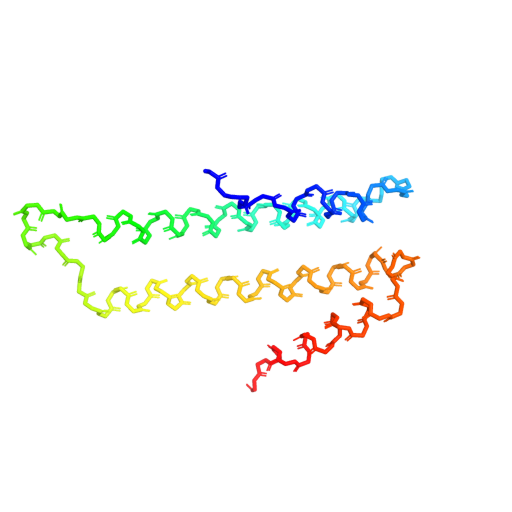 1
ATOM 761 O O . GLN A 1 97 ? -16.831 7.480 7.047 1.00 87.12 97 GLN A O 1
ATOM 766 N N . ALA A 1 98 ? -15.795 8.274 8.863 1.00 84.19 98 ALA A N 1
ATOM 767 C CA . ALA A 1 98 ? -14.473 7.817 8.430 1.00 84.19 98 ALA A CA 1
ATOM 768 C C . ALA A 1 98 ? -14.398 6.284 8.387 1.00 84.19 98 ALA A C 1
ATOM 770 O O . ALA A 1 98 ? -13.794 5.715 7.478 1.00 84.19 98 ALA A O 1
ATOM 771 N N . ARG A 1 99 ? -15.054 5.617 9.342 1.00 86.00 99 ARG A N 1
ATOM 772 C CA . ARG A 1 99 ? -15.165 4.159 9.389 1.00 86.00 99 ARG A CA 1
ATOM 773 C C . ARG A 1 99 ? -15.922 3.607 8.181 1.00 86.00 99 ARG A C 1
ATOM 775 O O . ARG A 1 99 ? -15.435 2.682 7.542 1.00 86.00 99 ARG A O 1
ATOM 782 N N . GLU A 1 100 ? -17.074 4.186 7.849 1.00 88.00 100 GLU A N 1
ATOM 783 C CA . GLU A 1 100 ? -17.879 3.786 6.686 1.00 88.00 100 GLU A CA 1
ATOM 784 C C . GLU A 1 100 ? -17.115 3.957 5.369 1.00 88.00 100 GLU A C 1
ATOM 786 O O . GLU A 1 100 ? -17.125 3.060 4.529 1.00 88.00 100 GLU A O 1
ATOM 791 N N . LEU A 1 101 ? -16.396 5.073 5.205 1.00 87.25 101 LEU A N 1
ATOM 792 C CA . LEU A 1 101 ? -15.578 5.310 4.015 1.00 87.25 101 LEU A CA 1
ATOM 793 C C . LEU A 1 101 ? -14.469 4.264 3.850 1.00 87.25 101 LEU A C 1
ATOM 795 O O . LEU A 1 101 ? -14.240 3.803 2.731 1.00 87.25 101 LEU A O 1
ATOM 799 N N . LEU A 1 102 ? -13.807 3.882 4.946 1.00 85.12 102 LEU A N 1
ATOM 800 C CA . LEU A 1 102 ? -12.760 2.857 4.938 1.00 85.12 102 LEU A CA 1
ATOM 801 C C . LEU A 1 102 ? -13.324 1.465 4.630 1.00 85.12 102 LEU A C 1
ATOM 803 O O . LEU A 1 102 ? -12.761 0.754 3.805 1.00 85.12 102 LEU A O 1
ATOM 807 N N . ILE A 1 103 ? -14.458 1.093 5.230 1.00 86.19 103 ILE A N 1
ATOM 808 C CA . ILE A 1 103 ? -15.128 -0.185 4.936 1.00 86.19 103 ILE A CA 1
ATOM 809 C C . ILE A 1 103 ? -15.519 -0.251 3.458 1.00 86.19 103 ILE A C 1
ATOM 811 O O . ILE A 1 103 ? -15.174 -1.209 2.772 1.00 86.19 103 ILE A O 1
ATOM 815 N N . ALA A 1 104 ? -16.158 0.800 2.940 1.00 86.50 104 ALA A N 1
ATOM 816 C CA . ALA A 1 104 ? -16.557 0.855 1.540 1.00 86.50 104 ALA A CA 1
ATOM 817 C C . ALA A 1 104 ? -15.353 0.843 0.576 1.00 86.50 104 ALA A C 1
ATOM 819 O O . ALA A 1 104 ? -15.486 0.402 -0.563 1.00 86.50 104 ALA A O 1
ATOM 820 N N . SER A 1 105 ? -14.190 1.361 0.993 1.00 85.44 105 SER A N 1
ATOM 821 C CA . SER A 1 105 ? -12.940 1.276 0.222 1.00 85.44 105 SER A CA 1
ATOM 822 C C . SER A 1 105 ? -12.471 -0.169 0.087 1.00 85.44 105 SER A C 1
ATOM 824 O O . SER A 1 105 ? -12.297 -0.649 -1.034 1.00 85.44 105 SER A O 1
ATOM 826 N N . LEU A 1 106 ? -12.401 -0.889 1.208 1.00 82.62 106 LEU A N 1
ATOM 827 C CA . LEU A 1 106 ? -12.008 -2.296 1.238 1.00 82.62 106 LEU A CA 1
ATOM 828 C C . LEU A 1 106 ? -12.955 -3.188 0.436 1.00 82.62 106 LEU A C 1
ATOM 830 O O . LEU A 1 106 ? -12.493 -4.035 -0.322 1.00 82.62 106 LEU A O 1
ATOM 834 N N . GLU A 1 107 ? -14.268 -2.977 0.547 1.00 85.88 107 GLU A N 1
ATOM 835 C CA . GLU A 1 107 ? -15.268 -3.738 -0.212 1.00 85.88 107 GLU A CA 1
ATOM 836 C C . GLU A 1 107 ? -15.099 -3.584 -1.731 1.00 85.88 107 GLU A C 1
ATOM 838 O O . GLU A 1 107 ? -15.311 -4.539 -2.476 1.00 85.88 107 GLU A O 1
ATOM 843 N N . ARG A 1 108 ? -14.667 -2.407 -2.205 1.00 82.94 108 ARG A N 1
ATOM 844 C CA . ARG A 1 108 ? -14.373 -2.177 -3.631 1.00 82.94 108 ARG A CA 1
ATOM 845 C C . ARG A 1 108 ? -13.071 -2.828 -4.096 1.00 82.94 108 ARG A C 1
ATOM 847 O O . ARG A 1 108 ? -12.922 -3.051 -5.296 1.00 82.94 108 ARG A O 1
ATOM 854 N N . ASN A 1 109 ? -12.144 -3.101 -3.181 1.00 73.69 109 ASN A N 1
ATOM 855 C CA . ASN A 1 109 ? -10.819 -3.633 -3.495 1.00 73.69 109 ASN A CA 1
ATOM 856 C C . ASN A 1 109 ? -10.714 -5.157 -3.322 1.00 73.69 109 ASN A C 1
ATOM 858 O O . ASN A 1 109 ? -9.650 -5.717 -3.587 1.00 73.69 109 ASN A O 1
ATOM 862 N N . VAL A 1 110 ? -11.790 -5.847 -2.919 1.00 70.19 110 VAL A N 1
ATOM 863 C CA . VAL A 1 110 ? -11.797 -7.315 -2.821 1.00 70.19 110 VAL A CA 1
ATOM 864 C C . VAL A 1 110 ? -11.543 -7.915 -4.214 1.00 70.19 110 VAL A C 1
ATOM 866 O O . VAL A 1 110 ? -12.325 -7.658 -5.133 1.00 70.19 110 VAL A O 1
ATOM 869 N N . PRO A 1 111 ? -10.465 -8.699 -4.412 1.00 58.19 111 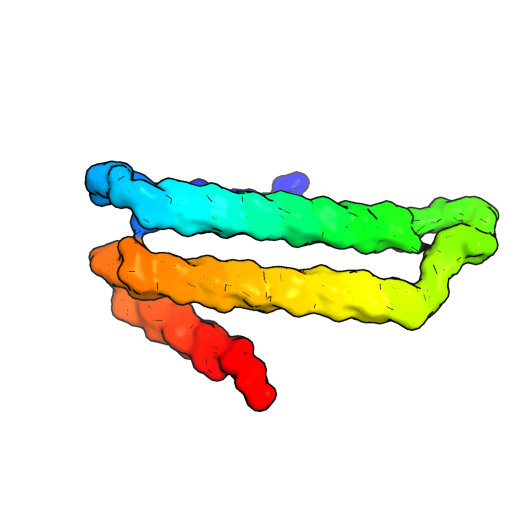PRO A N 1
ATOM 870 C CA . PRO A 1 111 ? -10.233 -9.370 -5.684 1.00 58.19 111 PRO A CA 1
ATOM 871 C C . PRO A 1 111 ? -11.354 -10.385 -5.949 1.00 58.19 111 PRO A C 1
ATOM 873 O O . PRO A 1 111 ? -11.734 -11.131 -5.046 1.00 58.19 111 PRO A O 1
ATOM 876 N N . ALA A 1 112 ? -11.882 -10.367 -7.177 1.00 54.53 112 ALA A N 1
ATOM 877 C CA . ALA A 1 112 ? -12.899 -11.303 -7.663 1.00 54.53 112 ALA A CA 1
ATOM 878 C C . ALA A 1 112 ? -12.394 -12.752 -7.723 1.00 54.53 112 ALA A C 1
ATOM 880 O O . ALA A 1 112 ? -11.183 -12.947 -7.987 1.00 54.53 112 ALA A O 1
#